Protein AF-A0A0R2VTE6-F1 (afdb_monomer_lite)

pLDDT: mean 89.65, std 14.05, range [47.66, 98.19]

Foldseek 3Di:
DDDDPCVVVCVVDPDDDDDDDLDDFDDPPDPRDDGNPVCVVVVVVVVVVVCVVPPDDPVVVPPD

Structure (mmCIF, N/CA/C/O backbone):
data_AF-A0A0R2VTE6-F1
#
_entry.id   AF-A0A0R2VTE6-F1
#
loop_
_atom_site.group_PDB
_atom_site.id
_atom_site.type_symbol
_atom_site.label_atom_id
_atom_site.label_alt_id
_atom_site.label_comp_id
_atom_site.label_asym_id
_atom_site.label_entity_id
_atom_site.label_seq_id
_atom_site.pdbx_PDB_ins_code
_atom_site.Cartn_x
_atom_site.Cartn_y
_atom_site.Cartn_z
_atom_site.occupancy
_atom_site.B_iso_or_equiv
_atom_site.auth_seq_id
_atom_site.auth_comp_id
_atom_site.auth_asym_id
_atom_site.auth_atom_id
_atom_site.pdbx_PDB_model_num
ATOM 1 N N . MET A 1 1 ? 3.230 14.175 -6.412 1.00 61.91 1 MET A N 1
ATOM 2 C CA . MET A 1 1 ? 2.225 13.873 -5.370 1.00 61.91 1 MET A CA 1
ATOM 3 C C . MET A 1 1 ? 0.858 14.009 -6.016 1.00 61.91 1 MET A C 1
ATOM 5 O O . MET A 1 1 ? 0.638 15.028 -6.659 1.00 61.91 1 MET A O 1
ATOM 9 N N . GLY A 1 2 ? 0.027 12.967 -5.948 1.00 81.06 2 GLY A N 1
ATOM 10 C CA . GLY A 1 2 ? -1.334 12.953 -6.504 1.00 81.06 2 GLY A CA 1
ATOM 11 C C . GLY A 1 2 ? -2.393 13.283 -5.448 1.00 81.06 2 GLY A C 1
ATOM 12 O O . GLY A 1 2 ? -2.067 13.397 -4.267 1.00 81.06 2 GLY A O 1
ATOM 13 N N . SER A 1 3 ? -3.641 13.445 -5.882 1.00 89.12 3 SER A N 1
ATOM 14 C CA . SER A 1 3 ? -4.820 13.520 -5.011 1.00 89.12 3 SER A CA 1
ATOM 15 C C . SER A 1 3 ? -5.422 12.130 -4.803 1.00 89.12 3 SER A C 1
ATOM 17 O O . SER A 1 3 ? -5.435 11.340 -5.742 1.00 89.12 3 SER A O 1
ATOM 19 N N . GLU A 1 4 ? -5.956 11.870 -3.614 1.00 93.06 4 GLU A N 1
ATOM 20 C CA . GLU A 1 4 ? -6.604 10.610 -3.235 1.00 93.06 4 GLU A CA 1
ATOM 21 C C . GLU A 1 4 ? -7.856 10.933 -2.409 1.00 93.06 4 GLU A C 1
ATOM 23 O O . GLU A 1 4 ? -7.785 11.766 -1.503 1.00 93.06 4 GLU A O 1
ATOM 28 N N . ASP A 1 5 ? -8.996 10.315 -2.721 1.00 96.38 5 ASP A N 1
ATOM 29 C CA . ASP A 1 5 ? -10.281 10.640 -2.086 1.00 96.38 5 ASP A CA 1
ATOM 30 C C . ASP A 1 5 ? -10.451 9.989 -0.701 1.00 96.38 5 ASP A C 1
ATOM 32 O O . ASP A 1 5 ? -11.319 10.390 0.081 1.00 96.38 5 ASP A O 1
ATOM 36 N N . PHE A 1 6 ? -9.540 9.080 -0.333 1.00 96.25 6 PHE A N 1
ATOM 37 C CA . PHE A 1 6 ? -9.458 8.479 0.998 1.00 96.25 6 PHE A CA 1
ATOM 38 C C . PHE A 1 6 ? -9.362 9.518 2.130 1.00 96.25 6 PHE A C 1
ATOM 40 O O . PHE A 1 6 ? -9.756 9.234 3.264 1.00 96.25 6 PHE A O 1
ATOM 47 N N . SER A 1 7 ? -8.905 10.747 1.855 1.00 95.75 7 SER A N 1
ATOM 48 C CA . SER A 1 7 ? -8.926 11.837 2.840 1.00 95.75 7 SER A CA 1
ATOM 49 C C . SER A 1 7 ? -10.329 12.110 3.389 1.00 95.75 7 SER A C 1
ATOM 51 O O . SER A 1 7 ? -10.468 12.367 4.581 1.00 95.75 7 SER A O 1
ATOM 53 N N . TYR A 1 8 ? -11.376 11.978 2.568 1.00 97.12 8 TYR A N 1
ATOM 54 C CA . TYR A 1 8 ? -12.755 12.164 3.021 1.00 97.12 8 TYR A CA 1
ATOM 55 C C . TYR A 1 8 ? -13.197 11.092 4.022 1.00 97.12 8 TYR A C 1
ATOM 57 O O . TYR A 1 8 ? -14.019 11.373 4.890 1.00 97.12 8 TYR A O 1
ATOM 65 N N . MET A 1 9 ? -12.639 9.878 3.954 1.00 97.44 9 MET A N 1
ATOM 66 C CA . MET A 1 9 ? -12.869 8.837 4.965 1.00 97.44 9 MET A CA 1
ATOM 67 C C . MET A 1 9 ? -12.197 9.208 6.291 1.00 97.44 9 MET A C 1
ATOM 69 O O . MET A 1 9 ? -12.813 9.092 7.352 1.00 97.44 9 MET A O 1
ATOM 73 N N . LEU A 1 10 ? -10.963 9.719 6.227 1.00 97.00 10 LEU A N 1
ATOM 74 C CA . LEU A 1 10 ? -10.191 10.139 7.403 1.00 97.00 10 LEU A CA 1
ATOM 75 C C . LEU A 1 10 ? -10.818 11.330 8.147 1.00 97.00 10 LEU A C 1
ATOM 77 O O . LEU A 1 10 ? -10.595 11.494 9.343 1.00 97.00 10 LEU A O 1
ATOM 81 N N . GLU A 1 11 ? -11.642 12.136 7.475 1.00 97.56 11 GLU A N 1
ATOM 82 C CA . GLU A 1 11 ? -12.458 13.171 8.123 1.00 97.56 11 GLU A CA 1
ATOM 83 C C . GLU A 1 11 ? -13.612 12.600 8.967 1.00 97.56 11 GLU A C 1
ATOM 85 O O . GLU A 1 11 ? -14.137 13.294 9.839 1.00 97.56 11 GLU A O 1
ATOM 90 N N . LYS A 1 12 ? -14.061 11.365 8.697 1.00 98.19 12 LYS A N 1
ATOM 91 C CA . LYS A 1 12 ? -15.235 10.755 9.350 1.00 98.19 12 LYS A CA 1
ATOM 92 C C . LYS A 1 12 ? -14.872 9.806 10.478 1.00 98.19 12 LYS A C 1
ATOM 94 O O . LYS A 1 12 ? -15.663 9.653 11.409 1.00 98.19 12 LYS A O 1
ATOM 99 N N . CYS A 1 13 ? -13.710 9.168 10.418 1.00 97.00 13 CYS A N 1
ATOM 100 C CA . CYS A 1 13 ? -13.244 8.285 11.476 1.00 97.00 13 CYS A CA 1
ATOM 101 C C . CYS A 1 13 ? -11.712 8.251 11.554 1.00 97.00 13 CYS A C 1
ATOM 103 O O . CYS A 1 13 ? -11.031 8.530 10.566 1.00 97.00 13 CYS A O 1
ATOM 105 N N . PRO A 1 14 ? -11.148 7.884 12.722 1.00 96.50 14 PRO A N 1
ATOM 106 C CA . PRO A 1 14 ? -9.721 7.629 12.830 1.00 96.50 14 PRO A CA 1
ATOM 107 C C . PRO A 1 14 ? -9.298 6.551 11.830 1.00 96.50 14 PRO A C 1
ATOM 109 O O . PRO A 1 14 ? -9.853 5.453 11.812 1.00 96.50 14 PRO A O 1
ATOM 112 N N . GLY A 1 15 ? -8.290 6.859 11.025 1.00 94.69 15 GLY A N 1
ATOM 113 C CA . GLY A 1 15 ? -7.755 5.941 10.032 1.00 94.69 15 GLY A CA 1
ATOM 114 C C . GLY A 1 15 ? -6.301 6.250 9.710 1.00 94.69 15 GLY A C 1
ATOM 115 O O . GLY A 1 15 ? -5.695 7.167 10.265 1.00 94.69 15 GLY A O 1
ATOM 116 N N . SER A 1 16 ? -5.730 5.454 8.814 1.00 95.50 16 SER A N 1
ATOM 117 C CA . SER A 1 16 ? -4.354 5.601 8.355 1.00 95.50 16 SER A CA 1
ATOM 118 C C . SER A 1 16 ? -4.280 5.286 6.867 1.00 95.50 16 SER A C 1
ATOM 120 O O . SER A 1 16 ? -4.956 4.375 6.393 1.00 95.50 16 SER A O 1
ATOM 122 N N . TYR A 1 17 ? -3.457 6.045 6.149 1.00 95.00 17 TYR A N 1
ATOM 123 C CA . TYR A 1 17 ? -3.107 5.808 4.755 1.00 95.00 17 TYR A CA 1
ATOM 124 C C . TYR A 1 17 ? -1.597 5.589 4.673 1.00 95.00 17 TYR A C 1
ATOM 126 O O . TYR A 1 17 ? -0.828 6.309 5.315 1.00 95.00 17 TYR A O 1
ATOM 134 N N . LEU A 1 18 ? -1.169 4.592 3.905 1.00 94.62 18 LEU A N 1
ATOM 135 C CA . LEU A 1 18 ? 0.231 4.192 3.807 1.00 94.62 18 LEU A CA 1
ATOM 136 C C . LEU A 1 18 ? 0.584 3.786 2.382 1.00 94.62 18 LEU A C 1
ATOM 138 O O . LEU A 1 18 ? -0.267 3.329 1.623 1.00 94.62 18 LEU A O 1
ATOM 142 N N . PHE A 1 19 ? 1.864 3.915 2.052 1.00 94.88 19 PHE A N 1
ATOM 143 C CA . PHE A 1 19 ? 2.418 3.410 0.805 1.00 94.88 19 PHE A CA 1
ATOM 144 C C . PHE A 1 19 ? 3.086 2.058 1.041 1.00 94.88 19 PHE A C 1
ATOM 146 O O . PHE A 1 19 ? 3.898 1.909 1.955 1.00 94.88 19 PHE A O 1
ATOM 153 N N . LEU A 1 20 ? 2.769 1.089 0.185 1.00 95.56 20 LEU A N 1
ATOM 154 C CA . LEU A 1 20 ? 3.515 -0.156 0.066 1.00 95.56 20 LEU A CA 1
ATOM 155 C C . LEU A 1 20 ? 4.542 0.015 -1.053 1.00 95.56 20 LEU A C 1
ATOM 157 O O . LEU A 1 20 ? 4.175 0.267 -2.198 1.00 95.56 20 LEU A O 1
ATOM 161 N N . GLY A 1 21 ? 5.826 -0.093 -0.718 1.00 95.12 21 GLY A N 1
ATOM 162 C CA . GLY A 1 21 ? 6.884 -0.063 -1.722 1.00 95.12 21 GLY A CA 1
ATOM 163 C C . GLY A 1 21 ? 6.791 -1.285 -2.634 1.00 95.12 21 GLY A C 1
ATOM 164 O O . GLY A 1 21 ? 6.733 -2.407 -2.135 1.00 95.12 21 GLY A O 1
ATOM 165 N N . ILE A 1 22 ? 6.798 -1.064 -3.950 1.00 95.62 22 ILE A N 1
ATOM 166 C CA . ILE A 1 22 ? 6.718 -2.136 -4.959 1.00 95.62 22 ILE A CA 1
ATOM 167 C C . ILE A 1 22 ? 8.041 -2.385 -5.702 1.00 95.62 22 ILE A C 1
ATOM 169 O O . ILE A 1 22 ? 8.080 -3.173 -6.643 1.00 95.62 22 ILE A O 1
ATOM 173 N N . GLY A 1 23 ? 9.129 -1.744 -5.265 1.00 94.31 23 GLY A N 1
ATOM 174 C CA . GLY A 1 23 ? 10.434 -1.793 -5.927 1.00 94.31 23 GLY A CA 1
ATOM 175 C C . GLY A 1 23 ? 10.637 -0.676 -6.954 1.00 94.31 23 GLY A C 1
ATOM 176 O O . GLY A 1 23 ? 9.859 0.276 -7.018 1.00 94.31 23 GLY A O 1
ATOM 177 N N . GLU A 1 24 ? 11.722 -0.788 -7.717 1.00 95.44 24 GLU A N 1
ATOM 178 C CA . GLU A 1 24 ? 12.100 0.162 -8.769 1.00 95.44 24 GLU A CA 1
ATOM 179 C C . GLU A 1 24 ? 11.210 -0.002 -10.010 1.00 95.44 24 GLU A C 1
ATOM 181 O O . GLU A 1 24 ? 10.914 -1.122 -10.430 1.00 95.44 24 GLU A O 1
ATOM 186 N N . GLY A 1 25 ? 10.811 1.109 -10.630 1.00 95.12 25 GLY A N 1
ATOM 187 C CA . GLY A 1 25 ? 9.964 1.091 -11.820 1.00 95.12 25 GLY A CA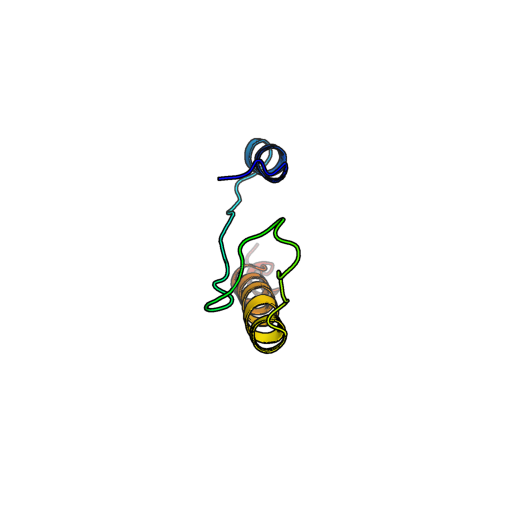 1
ATOM 188 C C . GLY A 1 25 ? 9.425 2.466 -12.199 1.00 95.12 25 GLY A C 1
ATOM 189 O O . GLY A 1 25 ? 9.690 3.470 -11.535 1.00 95.12 25 GLY A O 1
ATOM 190 N N . ALA A 1 26 ? 8.655 2.514 -13.287 1.00 96.94 26 ALA A N 1
ATOM 191 C CA . ALA A 1 26 ? 7.948 3.728 -13.670 1.00 96.94 26 ALA A CA 1
ATOM 192 C C . ALA A 1 26 ? 6.899 4.102 -12.606 1.00 96.94 26 ALA A C 1
ATOM 194 O O . ALA A 1 26 ? 6.307 3.237 -11.962 1.00 96.94 26 ALA A O 1
ATOM 195 N N . GLY A 1 27 ? 6.673 5.402 -12.409 1.00 93.94 27 GLY A N 1
ATOM 196 C CA . GLY A 1 27 ? 5.673 5.899 -11.463 1.00 93.94 27 GLY A CA 1
ATOM 197 C C . GLY A 1 27 ? 4.237 5.704 -11.956 1.00 93.94 27 GLY A C 1
ATOM 198 O O . GLY A 1 27 ? 3.996 5.460 -13.139 1.00 93.94 27 GLY A O 1
ATOM 199 N N . LEU A 1 28 ? 3.268 5.856 -11.046 1.00 93.25 28 LEU A N 1
ATOM 200 C CA . LEU A 1 28 ? 1.843 5.859 -11.395 1.00 93.25 28 LEU A CA 1
ATOM 201 C C . LEU A 1 28 ? 1.558 6.855 -12.534 1.00 93.25 28 LEU A C 1
ATOM 203 O O . LEU A 1 28 ? 2.160 7.927 -12.589 1.00 93.25 28 LEU A O 1
ATOM 207 N N . HIS A 1 29 ? 0.611 6.500 -13.406 1.00 94.12 29 HIS A N 1
ATOM 208 C CA . HIS A 1 29 ? 0.221 7.233 -14.624 1.00 94.12 29 HIS A CA 1
ATOM 209 C C . HIS A 1 29 ? 1.227 7.214 -15.787 1.00 94.12 29 HIS A C 1
ATOM 211 O O . HIS A 1 29 ? 0.948 7.812 -16.825 1.00 94.12 29 HIS A O 1
ATOM 217 N N . HIS A 1 30 ? 2.358 6.519 -15.660 1.00 97.19 30 HIS A N 1
ATOM 218 C CA . HIS A 1 30 ? 3.271 6.286 -16.779 1.00 97.19 30 HIS A CA 1
ATOM 219 C C . HIS A 1 30 ? 2.821 5.069 -17.611 1.00 97.19 30 HIS A C 1
ATOM 221 O O . HIS A 1 30 ? 2.354 4.080 -17.054 1.00 97.19 30 HIS A O 1
ATOM 227 N N . ASP A 1 31 ? 2.989 5.107 -18.936 1.00 97.88 31 ASP A N 1
ATOM 228 C CA . ASP A 1 31 ? 2.634 4.003 -19.852 1.00 97.88 31 ASP A CA 1
ATOM 229 C C . ASP A 1 31 ? 3.421 2.700 -19.600 1.00 97.88 31 ASP A C 1
ATOM 231 O O . ASP A 1 31 ? 2.880 1.608 -19.727 1.00 97.88 31 ASP A O 1
ATOM 235 N N . ALA A 1 32 ? 4.681 2.818 -19.189 1.00 97.81 32 ALA A N 1
ATOM 236 C CA . ALA A 1 32 ? 5.557 1.731 -18.777 1.00 97.81 32 ALA A CA 1
ATOM 237 C C . ALA A 1 32 ? 5.325 1.250 -17.330 1.00 97.81 32 ALA A C 1
ATOM 239 O O . ALA A 1 32 ? 6.135 0.479 -16.813 1.00 97.81 32 ALA A O 1
ATOM 240 N N . TYR A 1 33 ? 4.275 1.718 -16.642 1.00 96.94 33 TYR A N 1
ATOM 241 C CA . TYR A 1 33 ? 3.949 1.229 -15.304 1.00 96.94 33 TYR A CA 1
ATOM 242 C C . TYR A 1 33 ? 3.634 -0.269 -15.348 1.00 96.94 33 TYR A C 1
ATOM 244 O O . TYR A 1 33 ? 2.770 -0.712 -16.104 1.00 96.94 33 TYR A O 1
ATOM 252 N N . ASN A 1 34 ? 4.322 -1.039 -14.508 1.00 95.94 34 ASN A N 1
ATOM 253 C CA . ASN A 1 34 ? 4.137 -2.477 -14.394 1.00 95.94 34 ASN A CA 1
ATOM 254 C C . ASN A 1 34 ? 3.878 -2.852 -12.935 1.00 95.94 34 ASN A C 1
ATOM 256 O O . ASN A 1 34 ? 4.623 -2.442 -12.044 1.00 95.94 34 ASN A O 1
ATOM 260 N N . PHE A 1 35 ? 2.838 -3.644 -12.696 1.00 95.38 35 PHE A N 1
ATOM 261 C CA . PHE A 1 35 ? 2.537 -4.133 -11.357 1.00 95.38 35 PHE A CA 1
ATOM 262 C C . PHE A 1 35 ? 3.595 -5.151 -10.919 1.00 95.38 35 PHE A C 1
ATOM 264 O O . PHE A 1 35 ? 4.013 -6.009 -11.696 1.00 95.38 35 PHE A O 1
ATOM 271 N N . ASN A 1 36 ? 4.032 -5.051 -9.662 1.00 96.56 36 ASN A N 1
ATOM 272 C CA . ASN A 1 36 ? 4.882 -6.064 -9.048 1.00 96.56 36 ASN A CA 1
ATOM 273 C C . ASN A 1 36 ? 4.016 -7.062 -8.265 1.00 96.56 36 ASN A C 1
ATOM 275 O O . ASN A 1 36 ? 3.731 -6.859 -7.080 1.00 96.56 36 ASN A O 1
ATOM 279 N N . ASP A 1 37 ? 3.607 -8.137 -8.935 1.00 96.44 37 ASP A N 1
ATOM 280 C CA . ASP A 1 37 ? 2.737 -9.176 -8.369 1.00 96.44 37 ASP A CA 1
ATOM 281 C C . ASP A 1 37 ? 3.377 -9.918 -7.181 1.00 96.44 37 ASP A C 1
ATOM 283 O O . ASP A 1 37 ? 2.672 -10.439 -6.313 1.00 96.44 37 ASP A O 1
ATOM 287 N N . GLU A 1 38 ? 4.711 -9.917 -7.069 1.00 97.12 38 GLU A N 1
ATOM 288 C CA . GLU A 1 38 ? 5.423 -10.519 -5.932 1.00 97.12 38 GLU A CA 1
ATOM 289 C C . GLU A 1 38 ? 5.115 -9.797 -4.607 1.00 97.12 38 GLU A C 1
ATOM 291 O O . GLU A 1 38 ? 5.237 -10.381 -3.527 1.00 97.12 38 GLU A O 1
ATOM 296 N N . VAL A 1 39 ? 4.668 -8.536 -4.671 1.00 97.50 39 VAL A N 1
ATOM 297 C CA . VAL A 1 39 ? 4.372 -7.698 -3.498 1.00 97.50 39 VAL A CA 1
ATOM 298 C C . VAL A 1 39 ? 2.910 -7.810 -3.051 1.00 97.50 39 VAL A C 1
ATOM 300 O O . VAL A 1 39 ? 2.594 -7.538 -1.887 1.00 97.50 39 VAL A O 1
ATOM 303 N N . SER A 1 40 ? 2.008 -8.289 -3.911 1.00 96.12 40 SER A N 1
ATOM 304 C CA . SER A 1 40 ? 0.600 -8.525 -3.566 1.00 96.12 40 SER A CA 1
ATOM 305 C C . SER A 1 40 ? 0.397 -9.358 -2.287 1.00 96.12 40 SER A C 1
ATOM 307 O O . SER A 1 40 ? -0.364 -8.912 -1.419 1.00 96.12 40 SER A O 1
ATOM 309 N N . PRO A 1 41 ? 1.071 -10.514 -2.079 1.00 97.88 41 PRO A N 1
ATOM 310 C CA . PRO A 1 41 ? 0.913 -11.278 -0.840 1.00 97.88 41 PRO A CA 1
ATOM 311 C C . PRO A 1 41 ? 1.411 -10.524 0.403 1.00 97.88 41 PRO A C 1
ATOM 313 O O . PRO A 1 41 ? 0.841 -10.691 1.482 1.00 97.88 41 PRO A O 1
ATOM 316 N N . ILE A 1 42 ? 2.419 -9.652 0.272 1.00 97.62 42 ILE A N 1
ATOM 317 C CA . ILE A 1 42 ? 2.918 -8.825 1.381 1.00 97.62 42 ILE A CA 1
ATOM 318 C C . ILE A 1 42 ? 1.828 -7.839 1.817 1.00 97.62 42 ILE A C 1
ATOM 320 O O . ILE A 1 42 ? 1.461 -7.819 2.995 1.00 97.62 42 ILE A O 1
ATOM 324 N N . GLY A 1 43 ? 1.255 -7.084 0.873 1.00 96.88 43 GLY A N 1
ATOM 325 C CA . GLY A 1 4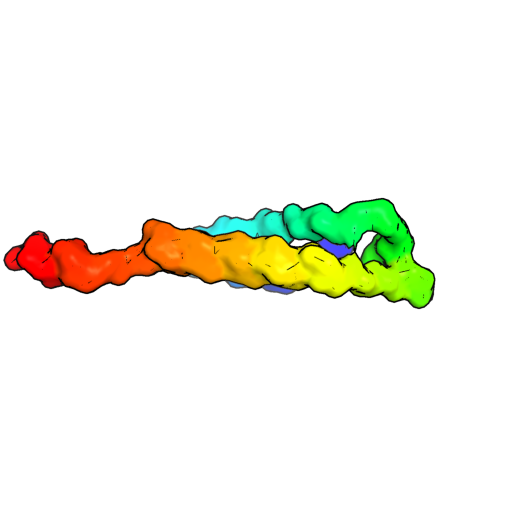3 ? 0.162 -6.145 1.146 1.00 96.88 43 GLY A CA 1
ATOM 326 C C . GLY A 1 43 ? -1.075 -6.823 1.741 1.00 96.88 43 GLY A C 1
ATOM 327 O O . GLY A 1 43 ? -1.618 -6.357 2.743 1.00 96.88 43 GLY A O 1
ATOM 328 N N . ALA A 1 44 ? -1.478 -7.972 1.190 1.00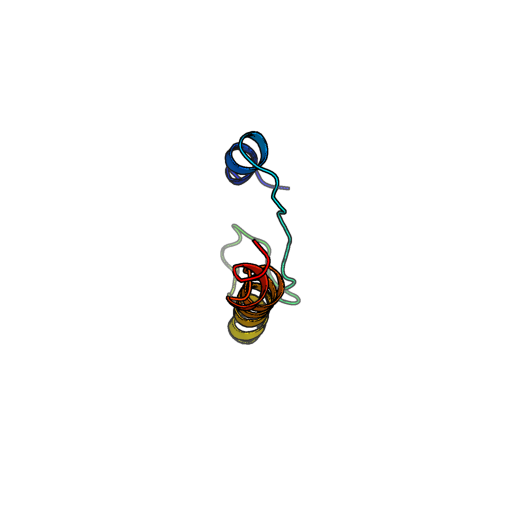 98.06 44 ALA A N 1
ATOM 329 C CA . ALA A 1 44 ? -2.597 -8.750 1.719 1.00 98.06 44 ALA A CA 1
ATOM 330 C C . ALA A 1 44 ? -2.336 -9.222 3.160 1.00 98.06 44 ALA A C 1
ATOM 332 O O . ALA A 1 44 ? -3.195 -9.073 4.033 1.00 98.06 44 ALA A O 1
ATOM 333 N N . SER A 1 45 ? -1.132 -9.739 3.435 1.00 97.94 45 SER A N 1
ATOM 334 C CA . SER A 1 45 ? -0.753 -10.202 4.773 1.00 97.94 45 SER A CA 1
ATOM 335 C C . SER A 1 45 ? -0.737 -9.071 5.805 1.00 97.94 45 SER A C 1
ATOM 337 O O . SER A 1 45 ? -1.137 -9.288 6.948 1.00 97.94 45 SER A O 1
ATOM 339 N N . PHE A 1 46 ? -0.345 -7.855 5.410 1.00 97.06 46 PHE A N 1
ATOM 340 C CA . PHE A 1 46 ? -0.380 -6.687 6.286 1.00 97.06 46 PHE A CA 1
ATOM 341 C C . PHE A 1 46 ? -1.804 -6.415 6.782 1.00 97.06 46 PHE A C 1
ATOM 343 O O . PHE A 1 46 ? -2.023 -6.335 7.992 1.00 97.06 46 PHE A O 1
ATOM 350 N N . PHE A 1 47 ? -2.781 -6.341 5.872 1.00 96.75 47 PHE A N 1
ATOM 351 C CA . PHE A 1 47 ? -4.176 -6.104 6.248 1.00 96.75 47 PHE A CA 1
ATOM 352 C C . PHE A 1 47 ? -4.772 -7.269 7.042 1.00 96.75 47 PHE A C 1
ATOM 354 O O . PHE A 1 47 ? -5.438 -7.024 8.048 1.00 96.75 47 PHE A O 1
ATOM 361 N N . ALA A 1 48 ? -4.485 -8.520 6.666 1.00 97.12 48 ALA A N 1
ATOM 362 C CA . ALA A 1 48 ? -4.930 -9.689 7.428 1.00 97.12 48 ALA A CA 1
ATOM 363 C C . ALA A 1 48 ? -4.421 -9.636 8.878 1.00 97.12 48 ALA A C 1
ATOM 365 O O . ALA A 1 48 ? -5.205 -9.705 9.823 1.00 97.12 48 ALA A O 1
ATOM 366 N N . ARG A 1 49 ? -3.117 -9.402 9.071 1.00 96.50 49 ARG A N 1
ATOM 367 C CA . ARG A 1 49 ? -2.504 -9.305 10.404 1.00 96.50 49 ARG A CA 1
ATOM 368 C C . ARG A 1 49 ? -2.977 -8.085 11.189 1.00 96.50 49 ARG A C 1
ATOM 370 O O . ARG A 1 49 ? -3.088 -8.175 12.411 1.00 96.50 49 ARG A O 1
ATOM 377 N N . LEU A 1 50 ? -3.239 -6.959 10.524 1.00 95.06 50 LEU A N 1
ATOM 378 C CA . LEU A 1 50 ? -3.812 -5.769 11.154 1.00 95.06 50 LEU A CA 1
ATOM 379 C C . LEU A 1 50 ? -5.187 -6.092 11.743 1.00 95.06 50 LEU A C 1
ATOM 381 O O . LEU A 1 50 ? -5.423 -5.835 12.922 1.00 95.06 50 LEU A O 1
ATOM 385 N N . VAL A 1 51 ? -6.059 -6.712 10.946 1.00 95.00 51 VAL A N 1
ATOM 386 C CA . VAL A 1 51 ? -7.398 -7.125 11.375 1.00 95.00 51 VAL A CA 1
ATOM 387 C C . VAL A 1 51 ? -7.305 -8.153 12.502 1.00 95.00 51 VAL A C 1
ATOM 389 O O . VAL A 1 51 ? -7.908 -7.949 13.547 1.00 95.00 51 VAL A O 1
AT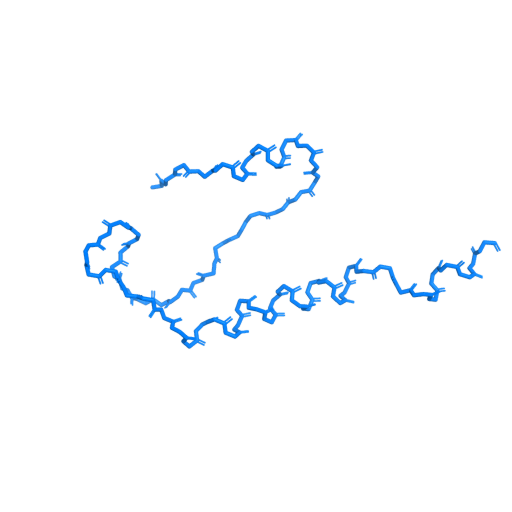OM 392 N N . GLU A 1 52 ? -6.497 -9.203 12.358 1.00 94.19 52 GLU A N 1
ATOM 393 C CA . GLU A 1 52 ? -6.314 -10.231 13.397 1.00 94.19 52 GLU A CA 1
ATOM 394 C C . GLU A 1 52 ? -5.846 -9.664 14.746 1.00 94.19 52 GLU A C 1
ATOM 396 O O . GLU A 1 52 ? -6.202 -10.199 15.794 1.00 94.19 52 GLU A O 1
ATOM 401 N N . LYS A 1 53 ? -5.039 -8.596 14.738 1.00 93.06 53 LYS A N 1
ATOM 402 C CA . LYS A 1 53 ? -4.540 -7.949 15.961 1.00 93.06 53 LYS A CA 1
ATOM 403 C C . LYS A 1 53 ? -5.500 -6.918 16.552 1.00 93.06 53 LYS A C 1
ATOM 405 O O . LYS A 1 53 ? -5.458 -6.702 17.759 1.00 93.06 53 LYS A O 1
ATOM 410 N N . ALA A 1 54 ? -6.286 -6.241 15.718 1.00 90.31 54 ALA A N 1
ATOM 411 C CA . ALA A 1 54 ? -7.142 -5.131 16.135 1.00 90.31 54 ALA A CA 1
ATOM 412 C C . ALA A 1 54 ? -8.602 -5.541 16.376 1.00 90.31 54 ALA A C 1
ATOM 414 O O . ALA A 1 54 ? -9.322 -4.829 17.077 1.00 90.31 54 ALA A O 1
ATOM 415 N N . GLN A 1 55 ? -9.053 -6.664 15.810 1.00 86.38 55 GLN A N 1
ATOM 416 C CA . GLN A 1 55 ? -10.399 -7.174 16.051 1.00 86.38 55 GLN A CA 1
ATOM 417 C C . GLN A 1 55 ? -10.573 -7.550 17.529 1.00 86.38 55 GLN A C 1
ATOM 419 O O . GLN A 1 55 ? -9.688 -8.181 18.116 1.00 86.38 55 GLN A O 1
ATOM 424 N N . PRO A 1 56 ? -11.718 -7.221 18.147 1.00 77.06 56 PRO A N 1
ATOM 425 C CA . PRO A 1 56 ? -12.042 -7.719 19.473 1.00 77.06 56 PRO A CA 1
ATOM 426 C C . PRO A 1 56 ? -12.068 -9.251 19.456 1.00 77.06 56 PRO A C 1
ATOM 428 O O . PRO A 1 56 ? -12.824 -9.863 18.702 1.00 77.06 56 PRO A O 1
ATOM 431 N N . THR A 1 57 ? -11.261 -9.898 20.296 1.00 70.19 57 THR A N 1
ATOM 432 C CA . THR A 1 57 ? -11.408 -11.338 20.513 1.00 70.19 57 THR A CA 1
ATOM 433 C C . THR A 1 57 ? -12.669 -11.587 21.342 1.00 70.19 57 THR A C 1
ATOM 435 O O . THR A 1 57 ? -12.976 -10.828 22.264 1.00 70.19 57 THR A O 1
ATOM 438 N N . LEU A 1 58 ? -13.386 -12.683 21.065 1.00 61.09 58 LEU A N 1
ATOM 439 C CA . LEU A 1 58 ? -14.581 -13.093 21.826 1.00 61.09 58 LEU A CA 1
ATOM 440 C C . LEU A 1 58 ? -14.327 -13.201 23.348 1.00 61.09 58 LEU A C 1
ATOM 442 O O . LEU A 1 58 ? -15.262 -13.142 24.142 1.00 61.09 58 LEU A O 1
ATOM 446 N N . GLN A 1 59 ? -13.064 -13.311 23.776 1.00 56.66 59 GLN A N 1
ATOM 447 C CA . GLN A 1 59 ? -12.659 -13.339 25.185 1.00 56.66 59 GLN A CA 1
ATOM 448 C C . GLN A 1 59 ? -12.823 -11.995 25.913 1.00 56.66 59 GLN A C 1
ATOM 450 O O . GLN A 1 59 ? -12.941 -11.986 27.137 1.00 56.66 59 GLN A O 1
ATOM 455 N N . ASN A 1 60 ? -12.881 -10.872 25.194 1.00 54.16 60 ASN A N 1
ATOM 456 C CA . ASN A 1 60 ? -13.103 -9.553 25.795 1.00 54.16 60 ASN A CA 1
ATOM 457 C C . ASN A 1 60 ? -14.591 -9.225 26.000 1.00 54.16 60 ASN A C 1
ATOM 459 O O . ASN A 1 60 ? -14.908 -8.271 26.702 1.00 54.16 60 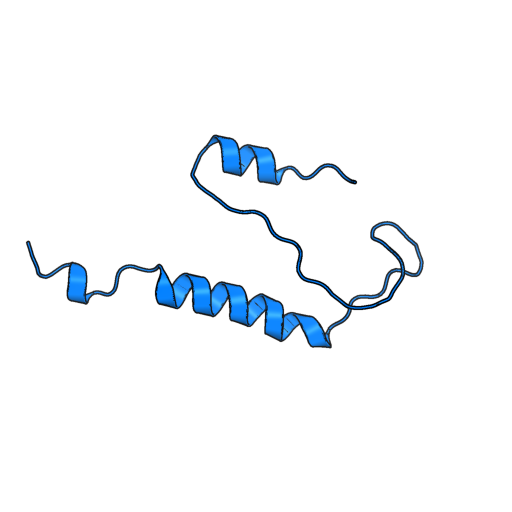ASN A O 1
ATOM 463 N N . SER A 1 61 ? -15.506 -10.025 25.444 1.00 52.75 61 SER A N 1
ATOM 464 C CA . SER A 1 61 ? -16.959 -9.834 25.575 1.00 52.7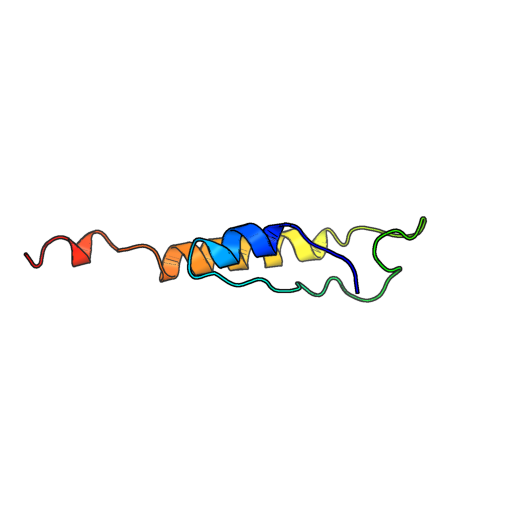5 61 SER A CA 1
ATOM 465 C C . SER A 1 61 ? -17.564 -10.512 26.814 1.00 52.75 61 SER A C 1
ATOM 467 O O . SER A 1 61 ? -18.728 -10.283 27.118 1.00 52.75 61 SER A O 1
ATOM 469 N N . ALA A 1 62 ? -16.791 -11.338 27.531 1.00 53.38 62 ALA A N 1
ATOM 470 C CA . ALA A 1 62 ? -17.246 -12.100 28.701 1.00 53.38 62 ALA A CA 1
ATOM 471 C C . ALA A 1 62 ? -16.844 -11.480 30.057 1.00 53.38 62 ALA A C 1
ATOM 473 O O . ALA A 1 62 ? -17.033 -12.106 31.096 1.00 53.38 62 ALA A O 1
ATOM 474 N N . LYS A 1 63 ? -16.268 -10.270 30.062 1.00 51.25 63 LYS A N 1
ATOM 475 C CA . LYS A 1 63 ? -15.943 -9.503 31.281 1.00 51.25 63 LYS A CA 1
ATOM 476 C C . LYS A 1 63 ? -16.873 -8.295 31.454 1.00 51.25 63 LYS A C 1
ATOM 478 O O . LYS A 1 63 ? -16.400 -7.183 31.680 1.00 51.25 63 LYS A O 1
ATOM 483 N N . GLY A 1 64 ? -18.171 -8.533 31.282 1.00 47.66 64 GLY A N 1
ATOM 484 C CA . GLY A 1 64 ? -19.244 -7.640 31.724 1.00 47.66 64 GLY A CA 1
ATOM 485 C C . GLY A 1 64 ? -19.792 -8.103 33.061 1.00 47.66 64 GLY A C 1
ATOM 486 O O . GLY A 1 64 ? -19.877 -9.338 33.239 1.00 47.66 64 GLY A O 1
#

Sequence (64 aa):
MGSEDFSYMLEKCPGSYLFLGIGEGAGLHHDAYNFNDEVSPIGASFFARLVEKAQPTLQNSAKG

Secondary structure (DSSP, 8-state):
----TTHHHHTTS-----PPP--SSPPTT-TT----GGGHHHHHHHHHHHHHHHSPPGGGTT--

Radius of gyration: 17.14 Å; chains: 1; bounding box: 31×27×52 Å